Protein AF-A0A7X2IN45-F1 (afdb_monomer)

Structure (mmCIF, N/CA/C/O backbone):
data_AF-A0A7X2IN45-F1
#
_entry.id   AF-A0A7X2IN45-F1
#
loop_
_atom_site.group_PDB
_atom_site.id
_atom_site.type_symbol
_atom_site.label_atom_id
_atom_site.label_alt_id
_atom_site.label_comp_id
_atom_site.label_asym_id
_atom_site.label_entity_id
_atom_site.label_seq_id
_atom_site.pdbx_PDB_ins_code
_atom_site.Cartn_x
_atom_site.Cartn_y
_atom_site.Cartn_z
_atom_site.occupancy
_atom_site.B_iso_or_equiv
_atom_site.auth_seq_id
_atom_site.auth_comp_id
_atom_site.auth_asym_id
_atom_site.auth_atom_id
_atom_site.pdbx_PDB_model_num
ATOM 1 N N . MET A 1 1 ? 6.593 -14.762 25.954 1.00 56.00 1 MET A N 1
ATOM 2 C CA . MET A 1 1 ? 6.436 -13.954 24.722 1.00 56.00 1 MET A CA 1
ATOM 3 C C . MET A 1 1 ? 4.945 -13.707 24.563 1.00 56.00 1 MET A C 1
ATOM 5 O O . MET A 1 1 ? 4.229 -14.699 24.561 1.00 56.00 1 MET A O 1
ATOM 9 N N . SER A 1 2 ? 4.474 -12.454 24.589 1.00 61.00 2 SER A N 1
ATOM 10 C CA . SER A 1 2 ? 3.031 -12.146 24.581 1.00 61.00 2 SER A CA 1
ATOM 11 C C . SER A 1 2 ? 2.360 -12.636 23.294 1.00 61.00 2 SER A C 1
ATOM 13 O O . SER A 1 2 ? 3.002 -12.665 22.242 1.00 61.00 2 SER A O 1
ATOM 15 N N . ASP A 1 3 ? 1.083 -13.018 23.368 1.00 66.44 3 ASP A N 1
ATOM 16 C CA . ASP A 1 3 ? 0.329 -13.527 22.212 1.00 66.44 3 ASP A CA 1
ATOM 17 C C . ASP A 1 3 ? 0.222 -12.501 21.074 1.00 66.44 3 ASP A C 1
ATOM 19 O O . ASP A 1 3 ? 0.294 -12.875 19.907 1.00 66.44 3 ASP A O 1
ATOM 23 N N . THR A 1 4 ? 0.202 -11.204 21.394 1.00 67.75 4 THR A N 1
ATOM 24 C CA . THR A 1 4 ? 0.264 -10.104 20.416 1.00 67.75 4 THR A CA 1
ATOM 25 C C . THR A 1 4 ? 1.517 -10.184 19.539 1.00 67.75 4 THR A C 1
ATOM 27 O O . THR A 1 4 ? 1.412 -10.201 18.319 1.00 67.75 4 THR A O 1
ATOM 30 N N . LYS A 1 5 ? 2.705 -10.387 20.135 1.00 66.00 5 LYS A N 1
ATOM 31 C CA . LYS A 1 5 ? 3.967 -10.491 19.376 1.00 66.00 5 LYS A CA 1
ATOM 32 C C . LYS A 1 5 ? 3.988 -11.677 18.408 1.00 66.00 5 LYS A C 1
ATOM 34 O O . LYS A 1 5 ? 4.635 -11.605 17.365 1.00 66.00 5 LYS A O 1
ATOM 39 N N . LYS A 1 6 ? 3.322 -12.784 18.752 1.00 68.12 6 LYS A N 1
ATOM 40 C CA . LYS A 1 6 ? 3.231 -13.961 17.871 1.00 68.12 6 LYS A CA 1
ATOM 41 C C . LYS A 1 6 ? 2.310 -13.698 16.680 1.00 68.12 6 LYS A C 1
ATOM 43 O O . LYS A 1 6 ? 2.640 -14.106 15.569 1.00 68.12 6 LYS A O 1
ATOM 48 N N . THR A 1 7 ? 1.196 -13.005 16.905 1.00 71.31 7 THR A N 1
ATOM 49 C CA . THR A 1 7 ? 0.267 -12.592 15.846 1.00 71.31 7 THR A CA 1
ATOM 50 C C . THR A 1 7 ? 0.939 -11.633 14.866 1.00 71.31 7 THR A C 1
ATOM 52 O O . THR A 1 7 ? 0.897 -11.883 13.663 1.00 71.31 7 THR A O 1
ATOM 55 N N . ASP A 1 8 ? 1.659 -10.629 15.370 1.00 75.50 8 ASP A N 1
ATOM 56 C CA . ASP A 1 8 ? 2.365 -9.647 14.537 1.00 75.50 8 ASP A CA 1
ATOM 57 C C . ASP A 1 8 ? 3.442 -10.308 13.662 1.00 75.50 8 ASP A C 1
ATOM 59 O O . ASP A 1 8 ? 3.559 -10.024 12.470 1.00 75.50 8 ASP A O 1
ATOM 63 N N . THR A 1 9 ? 4.195 -11.258 14.229 1.00 79.12 9 THR A N 1
ATOM 64 C CA . THR A 1 9 ? 5.233 -12.005 13.495 1.00 79.12 9 THR A CA 1
ATOM 65 C C . THR A 1 9 ? 4.627 -12.831 12.360 1.00 79.12 9 THR A C 1
ATOM 67 O O . THR A 1 9 ? 5.128 -12.812 11.239 1.00 79.12 9 THR A O 1
ATOM 70 N N . LYS A 1 10 ? 3.506 -13.513 12.619 1.00 80.69 10 LYS A N 1
ATOM 71 C CA . LYS A 1 10 ? 2.815 -14.316 11.604 1.00 80.69 10 LYS A CA 1
ATOM 72 C C . LYS A 1 10 ? 2.230 -13.447 10.487 1.00 80.69 10 LYS A C 1
ATOM 74 O O . LYS A 1 10 ? 2.302 -13.820 9.322 1.00 80.69 10 LYS A O 1
ATOM 79 N N . MET A 1 11 ? 1.672 -12.284 10.825 1.00 78.00 11 MET A N 1
ATOM 80 C CA . MET A 1 11 ? 1.193 -11.324 9.826 1.00 78.00 11 MET A CA 1
ATOM 81 C C . MET A 1 11 ? 2.334 -10.809 8.945 1.00 78.00 11 MET A C 1
ATOM 83 O O . MET A 1 11 ? 2.179 -10.744 7.727 1.00 78.00 11 MET A O 1
ATOM 87 N N . MET A 1 12 ? 3.490 -10.510 9.543 1.00 77.19 12 MET A N 1
ATOM 88 C CA . MET A 1 12 ? 4.683 -10.098 8.805 1.00 77.19 12 MET A CA 1
ATOM 89 C C . MET A 1 12 ? 5.160 -11.194 7.841 1.00 77.19 12 MET A C 1
ATOM 91 O O . MET A 1 12 ? 5.459 -10.910 6.684 1.00 77.19 12 MET A O 1
ATOM 95 N N . GLU A 1 13 ? 5.188 -12.456 8.273 1.00 83.56 13 GLU A N 1
ATOM 96 C CA . GLU A 1 13 ? 5.568 -13.584 7.412 1.00 83.56 13 GLU A CA 1
ATOM 97 C C . GLU A 1 13 ? 4.629 -13.753 6.210 1.00 83.56 13 GLU A C 1
ATOM 99 O O . GLU A 1 13 ? 5.095 -13.969 5.090 1.00 83.56 13 GLU A O 1
ATOM 104 N N . GLU A 1 14 ? 3.315 -13.634 6.412 1.00 84.00 14 GLU A N 1
ATOM 105 C CA . GLU A 1 14 ? 2.341 -13.720 5.319 1.00 84.00 14 GLU A CA 1
ATOM 106 C C . GLU A 1 14 ? 2.446 -12.528 4.358 1.00 84.00 14 GLU A C 1
ATOM 108 O O . GLU A 1 14 ? 2.389 -12.713 3.141 1.00 84.00 14 GLU A O 1
ATOM 113 N N . ALA A 1 15 ? 2.698 -11.320 4.871 1.00 79.69 15 ALA A N 1
ATOM 114 C CA . ALA A 1 15 ? 2.963 -10.151 4.035 1.00 79.69 15 ALA A CA 1
ATOM 115 C C . ALA A 1 15 ? 4.232 -10.347 3.184 1.00 79.69 15 ALA A C 1
ATOM 117 O O . ALA A 1 15 ? 4.217 -10.112 1.975 1.00 79.69 15 ALA A O 1
ATOM 118 N N . MET A 1 16 ? 5.308 -10.864 3.788 1.00 83.62 16 MET A N 1
ATOM 119 C CA . MET A 1 16 ? 6.561 -11.177 3.095 1.00 83.62 16 MET A CA 1
ATOM 120 C C . MET A 1 16 ? 6.377 -12.257 2.022 1.00 83.62 16 MET A C 1
ATOM 122 O O . MET A 1 16 ? 6.918 -12.139 0.920 1.00 83.62 16 MET A O 1
ATOM 126 N N . LYS A 1 17 ? 5.570 -13.288 2.293 1.00 87.38 17 LYS A N 1
ATOM 127 C CA . LYS A 1 17 ? 5.192 -14.288 1.284 1.00 87.3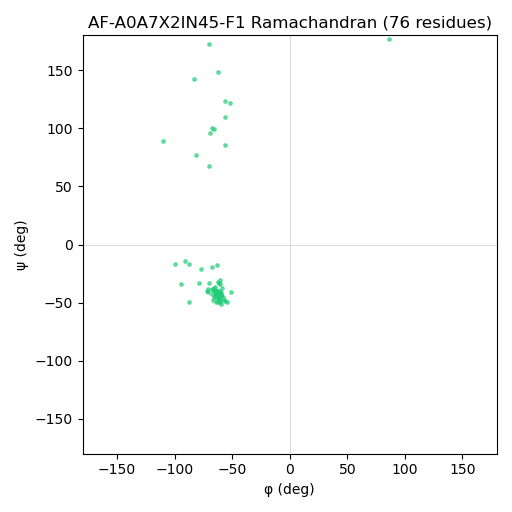8 17 LYS A CA 1
ATOM 128 C C . LYS A 1 17 ? 4.417 -13.655 0.134 1.00 87.38 17 LYS A C 1
ATOM 130 O O . LYS A 1 17 ? 4.745 -13.928 -1.021 1.00 87.38 17 LYS A O 1
ATOM 135 N N . ALA A 1 18 ? 3.449 -12.787 0.426 1.00 82.25 18 ALA A N 1
ATOM 136 C CA . ALA A 1 18 ? 2.638 -12.125 -0.592 1.00 82.25 18 ALA A CA 1
ATOM 137 C C . ALA A 1 18 ? 3.481 -11.266 -1.547 1.00 82.25 18 ALA A C 1
ATOM 139 O O . ALA A 1 18 ? 3.185 -11.224 -2.739 1.00 82.25 18 ALA A O 1
ATOM 140 N N . VAL A 1 19 ? 4.561 -10.637 -1.072 1.00 86.31 19 VAL A N 1
ATOM 141 C CA . VAL A 1 19 ? 5.478 -9.861 -1.931 1.00 86.31 19 VAL A CA 1
ATOM 142 C C . VAL A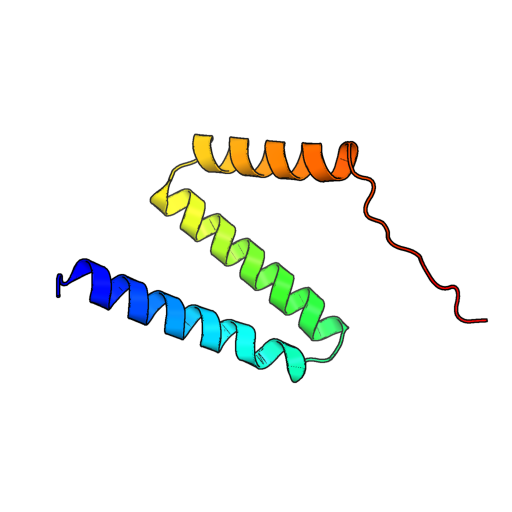 1 19 ? 6.593 -10.703 -2.564 1.00 86.31 19 VAL A C 1
ATOM 144 O O . VAL A 1 19 ? 7.184 -10.288 -3.559 1.00 86.31 19 VAL A O 1
ATOM 147 N N . SER A 1 20 ? 6.861 -11.915 -2.065 1.00 89.38 20 SER A N 1
ATOM 148 C CA . SER A 1 20 ? 7.930 -12.791 -2.583 1.00 89.38 20 SER A CA 1
ATOM 149 C C . SER A 1 20 ? 7.736 -13.234 -4.041 1.00 89.38 20 SER A C 1
ATOM 151 O O . SER A 1 20 ? 8.692 -13.661 -4.689 1.00 89.38 20 SER A O 1
ATOM 153 N N . ILE A 1 21 ? 6.513 -13.123 -4.571 1.00 88.88 21 ILE A N 1
ATOM 154 C CA . ILE A 1 21 ? 6.188 -13.446 -5.965 1.00 88.88 21 ILE A CA 1
ATOM 155 C C . ILE A 1 21 ? 6.640 -12.361 -6.953 1.00 88.88 21 ILE A C 1
ATOM 157 O O . ILE A 1 21 ? 6.844 -12.672 -8.124 1.00 88.88 21 ILE A O 1
ATOM 161 N N . LEU A 1 22 ? 6.868 -11.118 -6.505 1.00 86.44 22 LEU A N 1
ATOM 162 C CA . LEU A 1 22 ? 7.193 -9.971 -7.369 1.00 86.44 22 LEU A CA 1
ATOM 163 C C . LEU A 1 22 ? 8.345 -10.212 -8.369 1.00 86.44 22 LEU A C 1
ATOM 165 O O . LEU A 1 22 ? 8.202 -9.798 -9.522 1.00 86.44 22 LEU A O 1
ATOM 169 N N . PRO A 1 23 ? 9.456 -10.895 -8.012 1.00 89.19 23 PRO A N 1
ATOM 170 C CA . PRO A 1 23 ? 10.545 -11.171 -8.952 1.00 89.19 23 PRO A CA 1
ATOM 171 C C . PRO A 1 23 ? 10.168 -12.1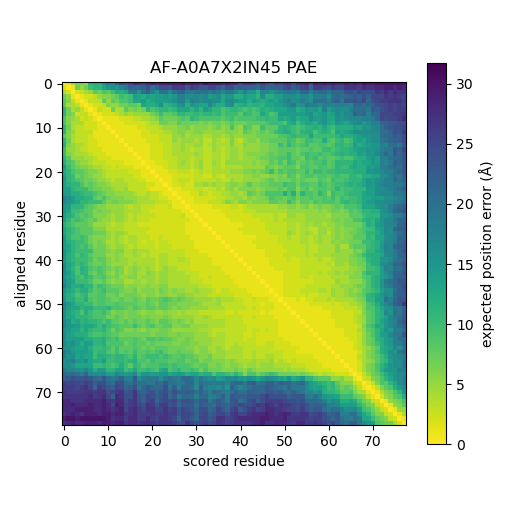46 -10.074 1.00 89.19 23 PRO A C 1
ATOM 173 O O . PRO A 1 23 ? 10.858 -12.200 -11.086 1.00 89.19 23 PRO A O 1
ATOM 176 N N . ARG A 1 24 ? 9.100 -12.933 -9.889 1.00 89.62 24 ARG A N 1
ATOM 177 C CA . ARG A 1 24 ? 8.614 -13.927 -10.858 1.00 89.62 24 ARG A CA 1
ATOM 178 C C . ARG A 1 24 ? 7.577 -13.355 -11.824 1.00 89.62 24 ARG A C 1
ATOM 180 O O . ARG A 1 24 ?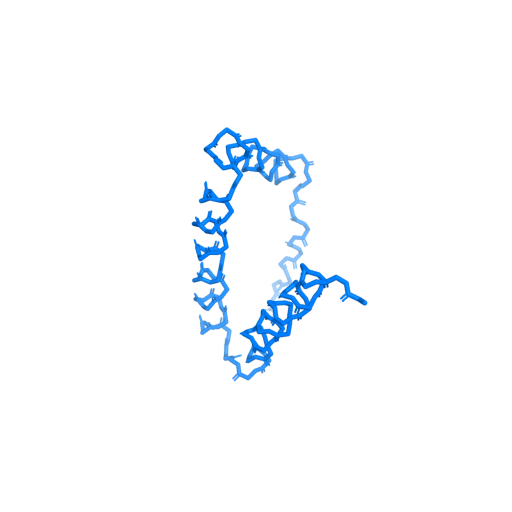 7.291 -13.999 -12.826 1.00 89.62 24 ARG A O 1
ATOM 187 N N . LEU A 1 25 ? 7.022 -12.182 -11.518 1.00 89.00 25 LEU A N 1
ATOM 188 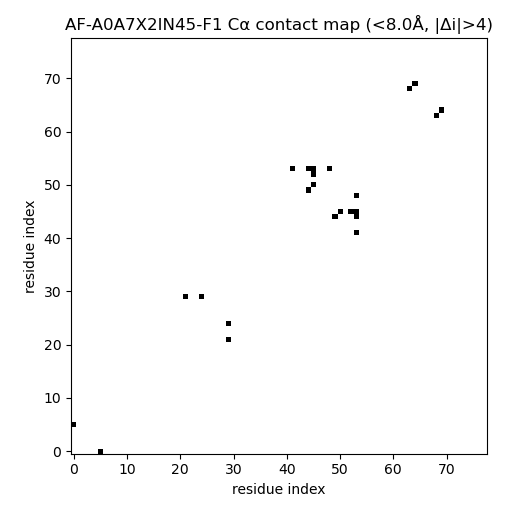C CA . LEU A 1 25 ? 6.053 -11.486 -12.363 1.00 89.00 25 LEU A CA 1
ATOM 189 C C . LEU A 1 25 ? 6.767 -10.684 -13.454 1.00 89.00 25 LEU A C 1
ATOM 191 O O . LEU A 1 25 ? 7.807 -10.054 -13.194 1.00 89.00 25 LEU A O 1
ATOM 195 N N . ASN A 1 26 ? 6.176 -10.662 -14.649 1.00 90.94 26 ASN A N 1
ATOM 196 C CA . ASN A 1 26 ? 6.586 -9.740 -15.707 1.00 90.94 26 ASN A CA 1
ATOM 197 C C . ASN A 1 26 ? 6.204 -8.284 -15.350 1.00 90.94 26 ASN A C 1
ATOM 199 O O . ASN A 1 26 ? 5.568 -8.035 -14.326 1.00 90.94 26 ASN A O 1
ATOM 203 N N . ALA A 1 27 ? 6.637 -7.300 -16.145 1.00 84.44 27 ALA A N 1
ATOM 204 C CA . ALA A 1 27 ? 6.458 -5.883 -15.808 1.00 84.44 27 ALA A CA 1
ATOM 205 C C . ALA A 1 27 ? 4.977 -5.473 -15.649 1.00 84.44 27 ALA A C 1
ATOM 207 O O . ALA A 1 27 ? 4.631 -4.808 -14.667 1.00 84.44 27 ALA A O 1
ATOM 208 N N . ASP A 1 28 ? 4.107 -5.924 -16.553 1.00 83.81 28 ASP A N 1
ATOM 209 C CA . ASP A 1 28 ? 2.680 -5.574 -16.561 1.00 83.81 28 ASP A CA 1
ATOM 210 C C . ASP A 1 28 ? 1.922 -6.248 -15.406 1.00 83.81 28 ASP A C 1
ATOM 212 O O . ASP A 1 28 ? 1.114 -5.623 -14.705 1.00 83.81 28 ASP A O 1
ATOM 216 N N . GLU A 1 29 ? 2.239 -7.518 -15.143 1.00 87.75 29 GLU A N 1
ATOM 217 C CA . GLU A 1 29 ? 1.726 -8.277 -14.002 1.00 87.75 29 GLU A CA 1
ATOM 218 C C . GLU A 1 29 ? 2.188 -7.670 -12.678 1.00 87.75 29 GLU A C 1
ATOM 220 O O . GLU A 1 29 ? 1.411 -7.581 -11.728 1.00 87.75 29 GLU A O 1
ATOM 225 N N . ARG A 1 30 ? 3.444 -7.218 -12.610 1.00 86.19 30 ARG A N 1
ATOM 226 C CA . ARG A 1 30 ? 4.029 -6.627 -11.405 1.00 86.19 30 ARG A CA 1
ATOM 227 C C . ARG A 1 30 ? 3.345 -5.318 -11.042 1.00 86.19 30 ARG A C 1
ATOM 229 O O . ARG A 1 30 ? 3.018 -5.132 -9.873 1.00 86.19 30 ARG A O 1
ATOM 236 N N . SER A 1 31 ? 3.107 -4.444 -12.020 1.00 84.94 31 SER A N 1
ATOM 237 C CA . SER A 1 31 ? 2.387 -3.186 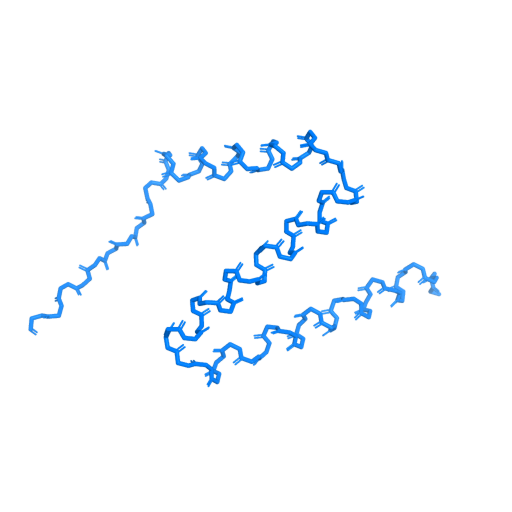-11.794 1.00 84.94 31 SER A CA 1
ATOM 238 C C . SER A 1 31 ? 0.976 -3.455 -11.263 1.00 84.94 31 SER A C 1
ATOM 240 O O . SER A 1 31 ? 0.614 -2.988 -10.182 1.00 84.94 31 SER A O 1
ATOM 242 N N . SER A 1 32 ? 0.228 -4.326 -11.947 1.00 86.88 32 SER A N 1
ATOM 243 C CA . SER A 1 32 ? -1.137 -4.706 -11.558 1.00 86.88 32 SER A CA 1
ATOM 244 C C . SER A 1 32 ? -1.196 -5.337 -10.160 1.00 86.88 32 SER A C 1
ATOM 246 O O . SER A 1 32 ? -2.075 -5.014 -9.358 1.00 86.88 32 SER A O 1
ATOM 248 N N . TYR A 1 33 ? -0.240 -6.212 -9.838 1.00 89.00 33 TYR A N 1
ATOM 249 C CA . TYR A 1 33 ? -0.156 -6.876 -8.539 1.00 89.00 33 TYR A CA 1
ATOM 250 C C . TYR A 1 33 ? 0.181 -5.895 -7.409 1.00 89.00 33 TYR A C 1
ATOM 252 O O . TYR A 1 33 ? -0.449 -5.930 -6.351 1.00 89.00 33 TYR A O 1
ATOM 260 N N . LEU A 1 34 ? 1.122 -4.973 -7.634 1.00 87.06 34 LEU A N 1
ATOM 261 C CA . LEU A 1 34 ? 1.453 -3.921 -6.670 1.00 87.06 34 LEU A CA 1
ATOM 262 C C . LEU A 1 34 ? 0.272 -2.973 -6.436 1.00 87.06 34 LEU A C 1
ATOM 264 O O . LEU A 1 34 ? -0.007 -2.632 -5.288 1.00 87.06 34 LEU A O 1
ATOM 268 N N . SER A 1 35 ? -0.469 -2.599 -7.484 1.00 87.75 35 SER A N 1
ATOM 269 C CA . SER A 1 35 ? -1.694 -1.803 -7.335 1.00 87.75 35 SER A CA 1
ATOM 270 C C . SER A 1 35 ? -2.754 -2.523 -6.497 1.00 87.75 35 SER A C 1
ATOM 272 O O . SER A 1 35 ? -3.386 -1.907 -5.636 1.00 87.75 35 SER A O 1
ATOM 274 N N . ALA A 1 36 ? -2.930 -3.834 -6.695 1.00 87.75 36 ALA A N 1
ATOM 275 C CA . ALA A 1 36 ? -3.851 -4.633 -5.892 1.00 87.75 36 ALA A CA 1
ATOM 276 C C . ALA A 1 36 ? -3.419 -4.704 -4.417 1.00 87.75 36 ALA A C 1
ATOM 278 O O . ALA A 1 36 ? -4.249 -4.501 -3.529 1.00 87.75 36 ALA A O 1
ATOM 279 N N . LEU A 1 37 ? -2.127 -4.929 -4.147 1.00 87.75 37 LEU A N 1
ATOM 280 C CA . LEU A 1 37 ? -1.580 -4.918 -2.788 1.00 87.75 37 LEU A CA 1
ATOM 281 C C . LEU A 1 37 ? -1.764 -3.558 -2.111 1.00 87.75 37 LEU A C 1
ATOM 283 O O . LEU A 1 37 ? -2.192 -3.513 -0.962 1.00 87.75 37 LEU A O 1
ATOM 287 N N . LEU A 1 38 ? -1.511 -2.455 -2.820 1.00 87.81 38 LEU A N 1
ATOM 288 C CA . LEU A 1 38 ? -1.719 -1.107 -2.292 1.00 87.81 38 LEU A CA 1
ATOM 289 C C . LEU A 1 38 ? -3.185 -0.879 -1.895 1.00 87.81 38 LEU A C 1
ATOM 291 O O . LEU A 1 38 ? -3.456 -0.373 -0.808 1.00 87.81 38 LEU A O 1
ATOM 295 N N . LEU A 1 39 ? -4.135 -1.300 -2.737 1.00 88.88 39 LEU A N 1
ATOM 296 C CA . LEU A 1 39 ? -5.566 -1.189 -2.444 1.00 88.88 39 LEU A CA 1
ATOM 297 C C . LEU A 1 39 ? -5.976 -2.023 -1.221 1.00 88.88 39 LEU A C 1
ATOM 299 O O . LEU A 1 39 ? -6.801 -1.580 -0.419 1.00 88.88 39 LEU A O 1
ATOM 303 N N . ILE A 1 40 ? -5.425 -3.231 -1.080 1.00 86.81 40 ILE A N 1
ATOM 304 C CA . ILE A 1 40 ? -5.666 -4.094 0.084 1.00 86.81 40 ILE A CA 1
ATOM 305 C C . ILE A 1 40 ? -5.112 -3.431 1.347 1.00 86.81 40 ILE A C 1
ATOM 307 O O . ILE A 1 40 ? -5.845 -3.293 2.325 1.00 86.81 40 ILE A O 1
ATOM 311 N N . SER A 1 41 ? -3.864 -2.960 1.306 1.00 86.31 41 SER A N 1
ATOM 312 C CA . SER A 1 41 ? -3.223 -2.254 2.417 1.00 86.31 41 SER A CA 1
ATOM 313 C C . SER A 1 41 ? -4.015 -1.017 2.831 1.00 86.31 41 SER A C 1
ATOM 315 O O . SER A 1 41 ? -4.293 -0.850 4.013 1.00 86.31 41 SER A O 1
ATOM 317 N N . TYR A 1 42 ? -4.473 -0.207 1.871 1.00 87.44 42 TYR A N 1
ATOM 318 C CA . TYR A 1 42 ? -5.342 0.945 2.127 1.00 87.44 42 TYR A CA 1
ATOM 319 C C . TYR A 1 42 ? -6.622 0.548 2.880 1.00 87.44 42 TYR A C 1
ATOM 321 O O . TYR A 1 42 ? -6.962 1.158 3.894 1.00 87.44 42 TYR A O 1
ATOM 329 N N . LYS A 1 43 ? -7.328 -0.497 2.423 1.00 86.25 43 LYS A N 1
ATOM 330 C CA . LYS A 1 43 ? -8.572 -0.963 3.063 1.00 86.25 43 LYS A CA 1
ATOM 331 C C . LYS A 1 43 ? -8.333 -1.472 4.485 1.00 86.25 43 LYS A C 1
ATOM 333 O O . LYS A 1 43 ? -9.144 -1.200 5.371 1.00 86.25 43 LYS A O 1
ATOM 338 N N . LEU A 1 44 ? -7.240 -2.202 4.703 1.00 85.88 44 LEU A N 1
ATOM 339 C CA . LEU A 1 44 ? -6.868 -2.709 6.024 1.00 85.88 44 LEU A CA 1
ATOM 340 C C . LEU A 1 44 ? -6.508 -1.566 6.973 1.00 85.88 44 LEU A C 1
ATOM 342 O O . LEU A 1 44 ? -7.054 -1.501 8.069 1.00 85.88 44 LEU A O 1
ATOM 346 N N . LEU A 1 45 ? -5.666 -0.633 6.528 1.00 86.75 45 LEU A N 1
ATOM 347 C CA . LEU A 1 45 ? -5.248 0.524 7.317 1.00 86.75 45 LEU A CA 1
ATOM 348 C C . LEU A 1 45 ? -6.451 1.380 7.722 1.00 86.75 45 LEU A C 1
ATOM 350 O O . LEU A 1 45 ? -6.598 1.718 8.889 1.00 86.75 45 LEU A O 1
ATOM 354 N N . ARG A 1 46 ? -7.379 1.623 6.787 1.00 88.88 46 ARG A N 1
ATOM 355 C CA . ARG A 1 46 ? -8.650 2.310 7.059 1.00 88.88 46 ARG A CA 1
ATOM 356 C C . ARG A 1 46 ? -9.495 1.590 8.110 1.00 88.88 46 ARG A C 1
ATOM 358 O O . ARG A 1 46 ? -10.140 2.238 8.922 1.00 88.88 46 ARG A O 1
ATOM 365 N N . THR A 1 47 ? -9.499 0.259 8.098 1.00 85.31 47 THR A N 1
ATOM 366 C CA . THR A 1 47 ? -10.263 -0.548 9.063 1.00 85.31 47 THR A CA 1
ATOM 367 C C . THR A 1 47 ? -9.670 -0.473 10.473 1.00 85.31 47 THR A C 1
ATOM 369 O O . THR A 1 47 ? -10.417 -0.539 11.444 1.00 85.31 47 THR A O 1
ATOM 372 N N . VAL A 1 48 ? -8.345 -0.355 10.587 1.00 90.75 48 VAL A N 1
ATOM 373 C CA . VAL A 1 48 ? -7.627 -0.348 11.872 1.00 90.75 48 VAL A CA 1
ATOM 374 C C . VAL A 1 48 ? -7.527 1.061 12.462 1.00 90.75 48 VAL A C 1
ATOM 376 O O . VAL A 1 48 ? -7.860 1.254 13.626 1.00 90.75 48 VAL A O 1
ATOM 379 N N . GLU A 1 49 ? -7.095 2.032 11.659 1.00 92.69 49 GLU A N 1
ATOM 380 C CA . GLU A 1 49 ? -6.745 3.392 12.102 1.00 92.69 49 GLU A CA 1
ATOM 381 C C . GLU A 1 49 ? -7.860 4.418 11.840 1.00 92.69 49 GLU A C 1
ATOM 383 O O . GLU A 1 49 ? -7.872 5.504 12.417 1.00 92.69 49 GLU A O 1
ATOM 388 N N . GLY A 1 50 ? -8.817 4.087 10.967 1.00 90.00 50 GLY A N 1
ATOM 389 C CA . GLY A 1 50 ? -9.922 4.968 10.597 1.00 90.00 50 GLY A CA 1
ATOM 390 C C . GLY A 1 50 ? -9.613 5.952 9.462 1.00 90.00 50 GLY A C 1
ATOM 391 O O . GLY A 1 50 ? -8.510 6.027 8.917 1.00 90.00 50 GLY A O 1
ATOM 392 N N . ASP A 1 51 ? -10.645 6.705 9.076 1.00 92.62 51 ASP A N 1
ATOM 393 C CA . ASP A 1 51 ? -10.648 7.533 7.863 1.00 92.62 51 ASP A CA 1
ATOM 394 C C . ASP A 1 51 ? -9.731 8.760 7.970 1.00 92.62 51 ASP A C 1
ATOM 396 O O . ASP A 1 51 ? -9.064 9.110 6.997 1.00 92.62 51 ASP A O 1
ATOM 400 N N . GLU A 1 52 ? -9.667 9.396 9.143 1.00 93.56 52 GLU A N 1
ATOM 401 C CA . GLU A 1 52 ? -8.854 10.600 9.368 1.00 93.56 52 GLU A CA 1
ATOM 402 C C . GLU A 1 52 ? -7.356 10.311 9.239 1.00 93.56 52 GLU A C 1
ATOM 404 O O . GLU A 1 52 ? -6.635 11.051 8.567 1.00 93.56 52 GLU A O 1
ATOM 409 N N . PHE A 1 53 ? -6.894 9.199 9.821 1.00 93.38 53 PHE A N 1
ATOM 410 C CA . PHE A 1 53 ? -5.502 8.772 9.715 1.00 93.38 53 PHE A CA 1
ATOM 411 C C . PHE A 1 53 ? -5.111 8.521 8.256 1.00 93.38 53 PHE A C 1
ATOM 413 O O . PHE A 1 53 ? -4.104 9.035 7.768 1.00 93.38 53 PHE A O 1
ATOM 420 N N . VAL A 1 54 ? -5.938 7.759 7.536 1.00 91.44 54 VAL A N 1
ATOM 421 C CA . VAL A 1 54 ? -5.674 7.419 6.135 1.00 91.44 54 VAL A CA 1
ATOM 422 C C . VAL A 1 54 ? -5.697 8.659 5.242 1.00 91.44 54 VAL A C 1
ATOM 424 O O . VAL A 1 54 ? -4.880 8.759 4.326 1.00 91.44 54 VAL A O 1
ATOM 427 N N . LEU A 1 55 ? -6.581 9.623 5.511 1.00 90.88 55 LEU A N 1
ATOM 428 C CA . LEU A 1 55 ? -6.593 10.901 4.804 1.00 90.88 55 LEU A CA 1
ATOM 429 C C . LEU A 1 55 ? -5.275 11.661 4.999 1.00 90.88 55 LEU A C 1
ATOM 431 O O . LEU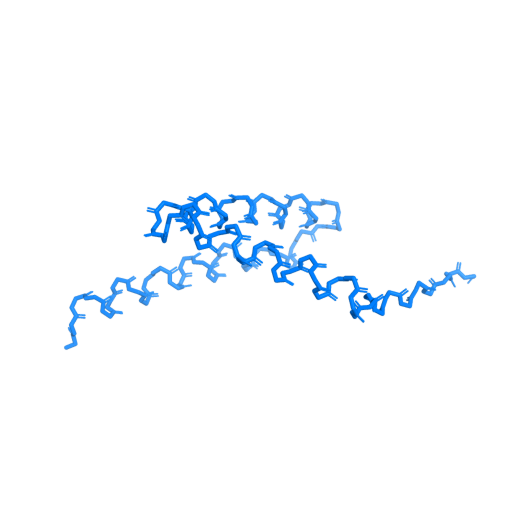 A 1 55 ? -4.686 12.101 4.012 1.00 90.88 55 LEU A O 1
ATOM 435 N N . GLY A 1 56 ? -4.793 11.772 6.239 1.00 92.50 56 GLY A N 1
ATOM 436 C CA . GLY A 1 56 ? -3.517 12.425 6.540 1.00 92.50 56 GLY A CA 1
ATOM 437 C C . GLY A 1 56 ? -2.328 11.727 5.874 1.00 92.50 56 GLY A C 1
ATOM 438 O O . GLY A 1 56 ? -1.469 12.383 5.287 1.00 92.50 56 GLY A O 1
ATOM 439 N N . TRP A 1 57 ? -2.315 10.392 5.876 1.00 90.38 57 TRP A N 1
ATOM 440 C CA . TRP A 1 57 ? -1.293 9.603 5.185 1.00 90.38 57 TRP A CA 1
ATOM 441 C C . TRP A 1 57 ? -1.275 9.866 3.670 1.00 90.38 57 TRP A C 1
ATOM 443 O O . TRP A 1 57 ? -0.214 10.123 3.101 1.00 90.38 57 TRP A O 1
ATOM 453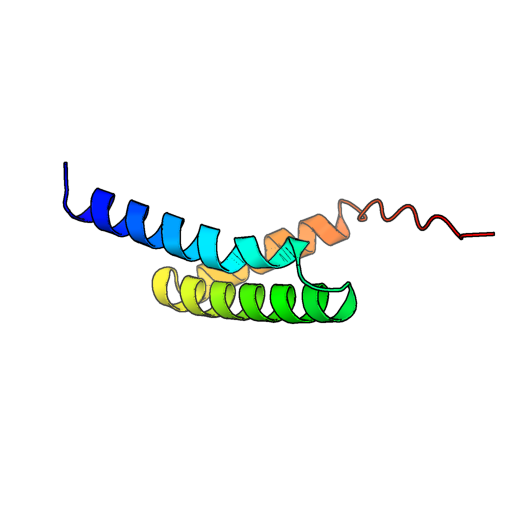 N N . LEU A 1 58 ? -2.443 9.881 3.018 1.00 89.69 58 LEU A N 1
ATOM 454 C CA . LEU A 1 58 ? -2.553 10.186 1.586 1.00 89.69 58 LEU A CA 1
ATOM 455 C C . LEU A 1 58 ? -2.154 11.632 1.263 1.00 89.69 58 LEU A C 1
ATOM 457 O O . LEU A 1 58 ? -1.529 11.880 0.234 1.00 89.69 58 LEU A O 1
ATOM 461 N N . GLN A 1 59 ? -2.489 12.586 2.133 1.00 92.69 59 GLN A N 1
ATOM 462 C CA . GLN A 1 59 ? -2.077 13.984 1.984 1.00 92.69 59 GLN A CA 1
ATOM 463 C C . GLN A 1 59 ? -0.558 14.153 2.111 1.00 92.69 59 GLN A C 1
ATOM 465 O O . GLN A 1 59 ? 0.028 14.913 1.340 1.00 92.69 59 GLN A O 1
ATOM 470 N N . SER A 1 60 ? 0.086 13.421 3.027 1.00 89.25 60 SER A N 1
ATOM 471 C CA . SER A 1 60 ? 1.550 13.393 3.149 1.00 89.25 60 SER A CA 1
ATOM 472 C C . SER A 1 60 ? 2.194 12.847 1.878 1.00 89.25 60 SER A C 1
ATOM 474 O O . SER A 1 60 ? 3.051 13.505 1.299 1.00 89.25 60 SER A O 1
ATOM 476 N N . ALA A 1 61 ? 1.710 11.704 1.381 1.00 86.19 61 ALA A N 1
ATOM 477 C CA . ALA A 1 61 ? 2.219 11.100 0.151 1.00 86.19 61 ALA A CA 1
ATOM 478 C C . ALA A 1 61 ? 2.039 12.018 -1.073 1.00 86.19 61 ALA A C 1
ATOM 480 O O . ALA A 1 61 ? 2.927 12.125 -1.914 1.00 86.19 61 ALA A O 1
ATOM 481 N N . LEU A 1 62 ? 0.902 12.720 -1.173 1.00 86.06 62 LEU A N 1
ATOM 482 C CA . LEU A 1 62 ? 0.681 13.713 -2.227 1.00 86.06 62 LEU A CA 1
ATOM 483 C C . LEU A 1 62 ? 1.658 14.888 -2.112 1.00 86.06 62 LEU A C 1
ATOM 485 O O . LEU A 1 62 ? 2.183 15.341 -3.126 1.00 86.06 62 LEU A O 1
ATOM 489 N N . THR A 1 63 ? 1.890 15.370 -0.891 1.00 87.94 63 THR A N 1
ATOM 490 C CA . THR A 1 63 ? 2.836 16.459 -0.631 1.00 87.94 63 THR A CA 1
ATOM 491 C C . THR A 1 63 ? 4.241 16.049 -1.058 1.00 87.94 63 THR A C 1
ATOM 493 O O . THR A 1 63 ? 4.860 16.786 -1.815 1.00 87.94 63 THR A O 1
ATOM 496 N N . GLU A 1 64 ? 4.699 14.853 -0.675 1.00 85.94 64 GLU A N 1
ATOM 497 C CA . GLU A 1 64 ? 6.001 14.308 -1.081 1.00 85.94 64 GLU A CA 1
ATOM 498 C C . GLU A 1 64 ? 6.158 14.297 -2.604 1.00 85.94 64 GLU A C 1
ATOM 500 O O . GLU A 1 64 ? 7.121 14.854 -3.111 1.00 85.94 64 GLU A O 1
ATOM 505 N N . VAL A 1 65 ? 5.178 13.776 -3.352 1.00 81.62 65 VAL A N 1
ATOM 506 C CA . VAL A 1 65 ? 5.222 13.760 -4.829 1.00 81.62 65 VAL A CA 1
ATOM 507 C C . VAL A 1 65 ? 5.275 15.169 -5.434 1.00 81.62 65 VAL A C 1
ATOM 509 O O . VAL A 1 65 ? 5.856 15.374 -6.500 1.00 81.62 65 VAL A O 1
ATOM 512 N N . GLN A 1 66 ? 4.636 16.145 -4.789 1.00 82.50 66 GLN A N 1
ATOM 513 C CA . GLN A 1 66 ? 4.605 17.530 -5.258 1.00 82.50 66 GLN A CA 1
ATOM 514 C C . GLN A 1 66 ? 5.893 18.296 -4.935 1.00 82.50 66 GLN A C 1
ATOM 516 O O . GLN A 1 66 ? 6.272 19.182 -5.702 1.00 82.50 66 GLN A O 1
ATOM 521 N N . THR A 1 67 ? 6.544 17.997 -3.809 1.00 84.19 67 THR A N 1
ATOM 522 C CA . THR A 1 67 ? 7.741 18.711 -3.339 1.00 84.19 67 THR A CA 1
ATOM 523 C C . THR A 1 67 ? 9.039 18.036 -3.758 1.00 84.19 67 THR A C 1
ATOM 525 O O . THR A 1 67 ? 10.028 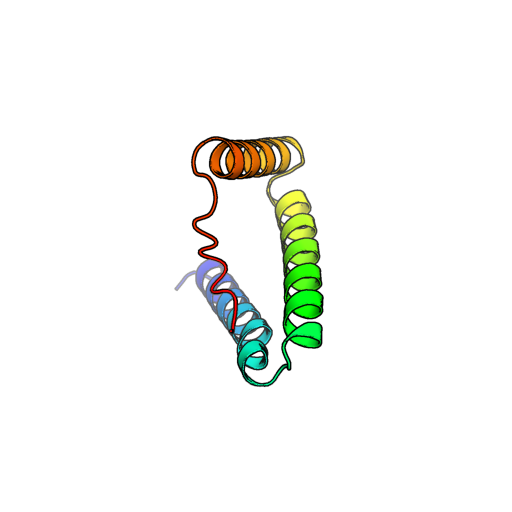18.711 -4.033 1.00 84.19 67 THR A O 1
ATOM 528 N N . GLU A 1 68 ? 9.031 16.713 -3.827 1.00 72.00 68 GLU A N 1
ATOM 529 C CA . GLU A 1 68 ? 10.112 15.876 -4.319 1.00 72.00 68 GLU A CA 1
ATOM 530 C C . GLU A 1 68 ? 9.633 15.292 -5.643 1.00 72.00 68 GLU A C 1
ATOM 532 O O . GLU A 1 68 ? 8.989 14.244 -5.691 1.00 72.00 68 GLU A O 1
ATOM 537 N N . ALA A 1 69 ? 9.896 16.011 -6.740 1.00 56.56 69 ALA A N 1
ATOM 538 C CA . ALA A 1 69 ? 9.636 15.464 -8.063 1.00 56.56 69 ALA A CA 1
ATOM 539 C C . ALA A 1 69 ? 10.318 14.087 -8.131 1.00 56.56 69 ALA A C 1
ATOM 541 O O . ALA A 1 69 ? 11.530 14.021 -7.893 1.00 56.56 69 ALA A O 1
ATOM 542 N N . PRO A 1 70 ? 9.582 12.992 -8.402 1.00 53.88 70 PRO A N 1
ATOM 543 C CA . PRO A 1 70 ? 10.207 11.688 -8.501 1.00 53.88 70 PRO A CA 1
ATOM 544 C C . PRO A 1 70 ? 11.301 11.791 -9.562 1.00 53.88 70 PRO A C 1
ATOM 546 O O . PRO A 1 70 ? 11.024 12.201 -10.691 1.00 53.88 70 PRO A O 1
ATOM 549 N N . ASP A 1 71 ? 12.539 11.453 -9.195 1.00 52.44 71 ASP A N 1
ATOM 550 C CA . ASP A 1 71 ? 13.663 11.343 -10.128 1.00 52.44 71 ASP A CA 1
ATOM 551 C C . ASP A 1 71 ? 13.443 10.108 -11.012 1.00 52.44 71 ASP A C 1
ATOM 553 O O . ASP A 1 71 ? 14.107 9.076 -10.919 1.00 52.44 71 ASP A O 1
ATOM 557 N N . VAL A 1 72 ? 12.423 10.185 -11.860 1.00 52.16 72 VAL A N 1
ATOM 558 C CA . VAL A 1 72 ? 12.273 9.333 -13.026 1.00 52.16 72 VAL A CA 1
ATOM 559 C C . VAL A 1 72 ? 13.144 9.944 -14.108 1.00 52.16 72 VAL A C 1
ATOM 561 O O . VAL A 1 72 ? 12.679 10.593 -15.042 1.00 52.16 72 VAL A O 1
ATOM 564 N N . SER A 1 73 ? 14.445 9.706 -13.975 1.00 46.75 73 SER A N 1
ATOM 565 C CA . SER A 1 73 ? 15.373 9.708 -15.095 1.00 46.75 73 SER A CA 1
ATOM 566 C C . SER A 1 73 ? 14.875 8.692 -16.135 1.00 46.75 73 SER A C 1
ATOM 568 O O . SER A 1 73 ? 15.264 7.521 -16.120 1.00 46.75 73 SER A O 1
ATOM 570 N N . ILE A 1 74 ? 13.970 9.107 -17.027 1.00 48.59 74 ILE A N 1
ATOM 571 C CA . ILE A 1 74 ? 13.597 8.326 -18.208 1.00 48.59 74 ILE A CA 1
ATOM 572 C C . ILE A 1 74 ? 14.853 8.270 -19.078 1.00 48.59 74 ILE A C 1
ATOM 574 O O . ILE A 1 74 ? 15.187 9.224 -19.776 1.00 48.59 74 ILE A O 1
ATOM 578 N N . LYS A 1 75 ? 15.596 7.161 -19.010 1.00 48.03 75 LYS A N 1
ATOM 579 C CA . LYS A 1 75 ? 16.582 6.847 -20.042 1.00 48.03 75 LYS A CA 1
ATOM 580 C C . LYS A 1 75 ? 15.795 6.548 -21.310 1.00 48.03 75 LYS A C 1
ATOM 582 O O . LYS A 1 75 ? 15.256 5.451 -21.442 1.00 48.03 75 LYS A O 1
ATOM 587 N N . GLU A 1 76 ? 15.706 7.521 -22.212 1.00 45.12 76 GLU A N 1
ATOM 588 C CA . GLU A 1 76 ? 15.339 7.237 -23.595 1.00 45.12 76 GLU A CA 1
ATOM 589 C C . GLU A 1 76 ? 16.341 6.201 -24.117 1.00 45.12 76 GLU A C 1
ATOM 591 O O . GLU A 1 76 ? 17.545 6.451 -24.217 1.00 45.12 76 GLU A O 1
ATOM 596 N N . LEU A 1 77 ? 15.854 4.978 -24.328 1.00 45.19 77 LEU A N 1
ATOM 597 C CA . LEU A 1 77 ? 16.591 3.940 -25.033 1.00 45.19 77 LEU A CA 1
ATOM 598 C C . LEU A 1 77 ? 16.656 4.381 -26.501 1.00 45.19 77 LEU A C 1
ATOM 600 O O . LEU A 1 77 ? 15.689 4.191 -27.237 1.00 45.19 77 LEU A O 1
ATOM 604 N N . HIS A 1 78 ? 17.761 5.028 -26.878 1.00 40.44 78 HIS A N 1
ATOM 605 C CA . HIS A 1 78 ? 18.157 5.229 -28.274 1.00 40.44 78 HIS A CA 1
ATOM 606 C C . HIS A 1 78 ? 18.760 3.950 -28.859 1.00 40.44 78 HIS A C 1
ATOM 608 O O . HIS A 1 78 ? 19.518 3.267 -28.128 1.00 40.44 78 HIS A O 1
#

Sequence (78 aa):
MSDTKKTDTKMMEEAMKAVSILPRLNADERSSYLSALLLISYKLLRTVEGDEFVLGWLQSALTEVQTEAPDVSIKELH

Radius of gyration: 16.86 Å; Cα contacts (8 Å, |Δi|>4): 12; chains: 1; bounding box: 29×33×53 Å

pLDDT: mean 79.83, std 14.03, range [40.44, 93.56]

Solvent-accessible surface area (backbone atoms only — not comparable to full-atom values): 4659 Å² total; per-residue (Å²): 131,62,71,66,62,54,52,54,51,52,52,49,52,53,53,51,55,68,56,63,51,51,87,77,42,53,73,71,55,34,53,55,50,50,53,51,50,52,54,50,49,51,56,50,48,34,71,74,66,30,66,69,54,50,49,52,51,51,53,49,55,51,47,46,53,72,74,47,65,76,87,71,79,76,74,80,87,123

Mean predicted aligned error: 9.59 Å

Secondary structure (DSSP, 8-state):
--HHHHHHHHHHHHHHHHHTTGGGS-HHHHHHHHHHHHHHHHHHHHHHH-HHHHHHHHHHHHHHHHHS----------

Foldseek 3Di:
DDPVVVVVVVVVVVVCVLCVCLVVDDPVRNVVSVVVVVVVVLVVCCVVVNDVVSVVVVVVVVVCCVVPVPPPPPPPPD

Organism: NCBI:txid2666085